Protein AF-A0A920VXC5-F1 (afdb_monomer)

Secondary structure (DSSP, 8-state):
-EEEEES-EEE-SS-EEE-EEEEETTEEEEEESS----TT-EEEE-TT-EE-PPEEEEEE-TT-EETTEE-S--HHHHHHHHHHHTEEEEEEPP-PPTT--HHHHHHHHHHHHTT-SSEEEE-

Mean predicted aligned error: 3.17 Å

Nearest PDB structures (foldseek):
  5x1d-assembly1_A  TM=9.737E-01  e=3.538E-13  Homo sapiens
  4bkn-assembly1_A  TM=9.618E-01  e=7.015E-13  Homo sapiens
  4bkn-assembly1_B  TM=9.618E-01  e=8.324E-13  Homo sapiens
  4cnu-assembly1_A  TM=9.692E-01  e=1.046E-12  Homo sapiens
  5mkv-assembly1_C  TM=9.659E-01  e=4.109E-12  Homo sapiens

Structure (mmCIF, N/CA/C/O backbone):
data_AF-A0A920VXC5-F1
#
_entry.id   AF-A0A920VXC5-F1
#
loop_
_atom_site.group_PDB
_atom_site.id
_atom_site.type_symbol
_atom_site.label_atom_id
_atom_site.label_alt_id
_atom_site.label_comp_id
_atom_site.label_asym_id
_atom_site.label_entity_id
_atom_site.label_seq_id
_atom_site.pdbx_PDB_ins_code
_atom_site.Cartn_x
_atom_site.Cartn_y
_atom_site.Cartn_z
_atom_site.occupancy
_atom_site.B_iso_or_equiv
_atom_site.auth_seq_id
_atom_site.auth_comp_id
_atom_site.auth_asym_id
_atom_site.auth_atom_id
_atom_site.pdbx_PDB_model_num
ATOM 1 N N . MET A 1 1 ? 1.976 -12.706 11.132 1.00 85.75 1 MET A N 1
ATOM 2 C CA . MET A 1 1 ? 2.054 -11.610 12.132 1.00 85.75 1 MET A CA 1
ATOM 3 C C . MET A 1 1 ? 0.649 -11.078 12.312 1.00 85.75 1 MET A C 1
ATOM 5 O O . MET A 1 1 ? -0.059 -10.995 11.313 1.00 85.75 1 MET A O 1
ATOM 9 N N . SER A 1 2 ? 0.249 -10.764 13.541 1.00 94.75 2 SER A N 1
ATOM 10 C CA . SER A 1 2 ? -1.130 -10.384 13.860 1.00 94.75 2 SER A CA 1
ATOM 11 C C . SER A 1 2 ? -1.144 -8.999 14.501 1.00 94.75 2 SER A C 1
ATOM 13 O O . SER A 1 2 ? -0.346 -8.728 15.400 1.00 94.75 2 SER A O 1
ATOM 15 N N . VAL A 1 3 ? -2.049 -8.132 14.054 1.00 97.31 3 VAL A N 1
ATOM 16 C CA . VAL A 1 3 ? -2.190 -6.754 14.540 1.00 97.31 3 VAL A CA 1
ATOM 17 C C . VAL A 1 3 ? -3.663 -6.411 14.720 1.00 97.31 3 VAL A C 1
ATOM 19 O O . VAL A 1 3 ? -4.509 -6.812 13.923 1.00 97.31 3 VAL A O 1
ATOM 22 N N . ILE A 1 4 ? -3.979 -5.651 15.763 1.00 97.88 4 ILE A N 1
ATOM 23 C CA . ILE A 1 4 ? -5.292 -5.047 15.960 1.00 97.88 4 ILE A CA 1
ATOM 24 C C . ILE A 1 4 ? -5.160 -3.526 16.024 1.00 97.88 4 ILE A C 1
ATOM 26 O O . ILE A 1 4 ? -4.417 -2.978 16.838 1.00 97.88 4 ILE A O 1
ATOM 30 N N . ILE A 1 5 ? -5.897 -2.839 15.158 1.00 98.19 5 ILE A N 1
ATOM 31 C CA . ILE A 1 5 ? -5.997 -1.380 15.114 1.00 98.19 5 ILE A CA 1
ATOM 32 C C . ILE A 1 5 ? -7.259 -0.994 15.882 1.00 98.19 5 ILE A C 1
ATOM 34 O O . ILE A 1 5 ? -8.350 -1.412 15.495 1.00 98.19 5 ILE A O 1
ATOM 38 N N . LYS A 1 6 ? -7.129 -0.235 16.974 1.00 97.81 6 LYS A N 1
ATOM 39 C CA . LYS A 1 6 ? -8.225 0.002 17.925 1.00 97.81 6 LYS A CA 1
ATOM 40 C C . LYS A 1 6 ? -8.667 1.454 18.010 1.00 97.81 6 LYS A C 1
ATOM 42 O O . LYS A 1 6 ? -7.854 2.369 17.949 1.00 97.81 6 LYS A O 1
ATOM 47 N N . GLY A 1 7 ? -9.964 1.659 18.222 1.00 96.81 7 GLY A N 1
ATOM 48 C CA . GLY A 1 7 ? -10.558 2.941 18.606 1.00 96.81 7 GLY A CA 1
ATOM 49 C C . GLY A 1 7 ? -10.705 3.972 17.485 1.00 96.81 7 GLY A C 1
ATOM 50 O O . GLY A 1 7 ? -11.214 5.069 17.756 1.00 96.81 7 GLY A O 1
ATOM 51 N N . GLY A 1 8 ? -10.300 3.625 16.261 1.00 98.19 8 GLY A N 1
ATOM 52 C CA . GLY A 1 8 ? -10.333 4.491 15.086 1.00 98.19 8 GLY A CA 1
ATOM 53 C C . GLY A 1 8 ? -11.698 4.585 14.409 1.00 98.19 8 GLY A C 1
ATOM 54 O O . GLY A 1 8 ? -12.662 3.897 14.758 1.00 98.19 8 GLY A O 1
ATOM 55 N N . THR A 1 9 ? -11.781 5.474 13.421 1.00 98.75 9 THR A N 1
ATOM 56 C CA . THR A 1 9 ? -12.926 5.539 12.504 1.00 98.75 9 THR A CA 1
ATOM 57 C C . THR A 1 9 ? -12.527 4.888 11.187 1.00 98.75 9 THR A C 1
ATOM 59 O O . THR A 1 9 ? -11.672 5.415 10.476 1.00 98.75 9 THR A O 1
ATOM 62 N N . VAL A 1 10 ? -13.128 3.743 10.872 1.00 98.75 10 VAL A N 1
ATOM 63 C CA . VAL A 1 10 ? -12.9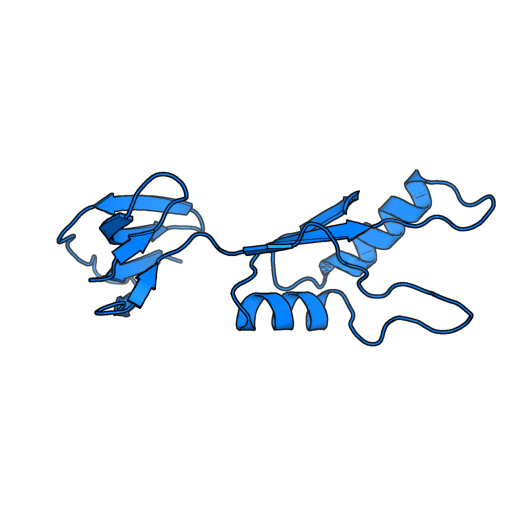40 3.055 9.594 1.00 98.75 10 VAL A CA 1
ATOM 64 C C . VAL A 1 10 ? -13.659 3.845 8.506 1.00 98.75 10 VAL A C 1
ATOM 66 O O . VAL A 1 10 ? -14.836 4.187 8.654 1.00 98.75 10 VAL A O 1
ATOM 69 N N . ILE A 1 11 ? -12.943 4.148 7.426 1.00 98.56 11 ILE A N 1
ATOM 70 C CA . ILE A 1 11 ? -13.448 4.893 6.274 1.00 98.56 11 ILE A CA 1
ATOM 71 C C . ILE A 1 11 ? -13.310 4.014 5.033 1.00 98.56 11 ILE A C 1
ATOM 73 O O . ILE A 1 11 ? -12.203 3.742 4.572 1.00 98.56 11 ILE A O 1
ATOM 77 N N . ASN A 1 12 ? -14.449 3.619 4.477 1.00 98.62 12 ASN A N 1
ATOM 78 C CA . ASN A 1 12 ? -14.546 3.019 3.153 1.00 98.62 12 ASN A CA 1
ATOM 79 C C . ASN A 1 12 ? -15.138 4.036 2.167 1.00 98.62 12 ASN A C 1
ATOM 81 O O . ASN A 1 12 ? -15.582 5.118 2.551 1.00 98.62 12 ASN A O 1
ATOM 85 N N . ALA A 1 13 ? -15.163 3.686 0.880 1.00 98.19 13 ALA A N 1
ATOM 86 C CA . ALA A 1 13 ? -15.723 4.550 -0.160 1.00 98.19 13 ALA A CA 1
ATOM 87 C C . ALA A 1 13 ? -17.241 4.789 -0.010 1.00 98.19 13 AL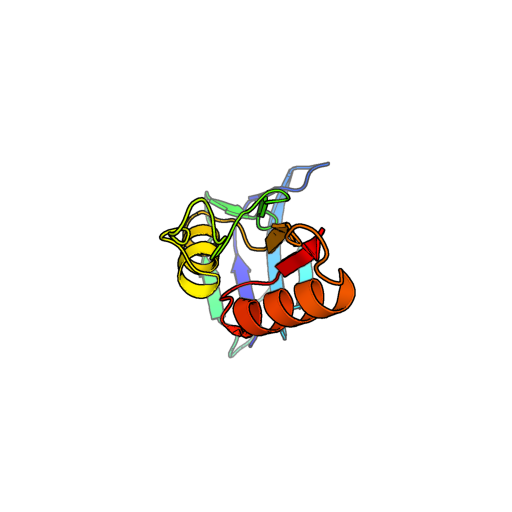A A C 1
ATOM 89 O O . ALA A 1 13 ? -17.763 5.779 -0.518 1.00 98.19 13 ALA A O 1
ATOM 90 N N . ASP A 1 14 ? -17.950 3.880 0.660 1.00 98.44 14 ASP A N 1
ATOM 91 C CA . ASP A 1 14 ? -19.400 3.897 0.849 1.00 98.44 14 ASP A CA 1
ATOM 92 C C . ASP A 1 14 ? -19.834 4.485 2.200 1.00 98.44 14 ASP A C 1
ATOM 94 O O . ASP A 1 14 ? -20.892 5.112 2.281 1.00 98.44 14 ASP A O 1
ATOM 98 N N . GLN A 1 15 ? -19.051 4.283 3.264 1.00 97.81 15 GLN A N 1
ATOM 99 C CA . GLN A 1 15 ? -19.443 4.668 4.620 1.00 97.81 15 GLN A CA 1
ATOM 100 C C . GLN A 1 15 ? -18.268 4.886 5.578 1.00 97.81 15 GLN A C 1
ATOM 102 O O . GLN A 1 15 ? -17.138 4.447 5.359 1.00 97.81 15 GLN A O 1
ATOM 107 N N . SER A 1 16 ? -18.587 5.530 6.701 1.00 98.62 16 SER A N 1
ATOM 108 C CA . SER A 1 16 ? -17.678 5.778 7.818 1.00 98.62 16 SER A CA 1
ATOM 109 C C . SER A 1 16 ? -18.307 5.327 9.129 1.00 98.62 16 SER A C 1
ATOM 111 O O . SER A 1 16 ? -19.447 5.690 9.424 1.00 98.62 16 SER A O 1
ATOM 113 N N . PHE A 1 17 ? -17.571 4.566 9.933 1.00 98.50 17 PHE A N 1
ATOM 114 C CA . PHE A 1 17 ? -18.054 4.093 11.229 1.00 98.50 17 PHE A CA 1
ATOM 115 C C . PHE A 1 17 ? -16.903 3.814 12.194 1.00 98.50 17 PHE A C 1
ATOM 117 O O . PHE A 1 17 ? -15.770 3.552 11.795 1.00 98.50 17 PHE A O 1
ATOM 124 N N . ARG A 1 18 ? -17.189 3.888 13.495 1.00 98.38 18 ARG A N 1
ATOM 125 C CA . ARG A 1 18 ? -16.202 3.583 14.531 1.00 98.38 18 ARG A CA 1
ATOM 126 C C . ARG A 1 18 ? -16.087 2.072 14.703 1.00 98.38 18 ARG A C 1
ATOM 128 O O . ARG A 1 18 ? -17.100 1.417 14.942 1.00 98.38 18 ARG A O 1
ATOM 135 N N . ALA A 1 19 ? -14.878 1.539 14.574 1.00 98.38 19 ALA A N 1
ATOM 136 C CA . ALA A 1 19 ? -14.604 0.114 14.703 1.00 98.38 19 ALA A CA 1
ATOM 137 C C . ALA A 1 19 ? -13.112 -0.143 14.934 1.00 98.38 19 ALA A C 1
ATOM 139 O O . ALA A 1 19 ? -12.262 0.678 14.584 1.00 98.38 19 ALA A O 1
ATOM 140 N N . ASP A 1 20 ? -12.825 -1.318 15.476 1.00 98.38 20 ASP A N 1
ATOM 141 C CA . ASP A 1 20 ? -11.505 -1.923 15.482 1.00 98.38 20 ASP A CA 1
ATOM 142 C C . ASP A 1 20 ? -11.334 -2.796 14.227 1.00 98.38 20 ASP A C 1
ATOM 144 O O . ASP A 1 20 ? -12.311 -3.312 13.668 1.00 98.38 20 ASP A O 1
ATOM 148 N N . VAL A 1 21 ? -10.087 -2.979 13.794 1.00 98.25 21 VAL A N 1
ATOM 149 C CA . VAL A 1 21 ? -9.716 -3.828 12.652 1.00 98.25 21 VAL A CA 1
ATOM 150 C C . VAL A 1 21 ? -8.674 -4.838 13.111 1.00 98.25 21 VAL A C 1
ATOM 152 O O . VAL A 1 21 ? -7.594 -4.449 13.554 1.00 98.25 21 VAL A O 1
ATOM 155 N N . TYR A 1 22 ? -8.992 -6.127 13.005 1.00 97.75 22 TYR A N 1
ATOM 156 C CA . TYR A 1 22 ? -8.061 -7.214 13.304 1.00 97.75 22 TYR A CA 1
ATOM 157 C C . TYR A 1 22 ? -7.523 -7.821 12.010 1.00 97.75 22 TYR A C 1
ATOM 159 O O . TYR A 1 22 ? -8.294 -8.280 11.160 1.00 97.75 22 TYR A O 1
ATOM 167 N N . CYS A 1 23 ? -6.200 -7.852 11.893 1.00 96.94 23 CYS A N 1
ATOM 168 C CA . CYS A 1 23 ? -5.484 -8.469 10.790 1.00 96.94 23 CYS A CA 1
ATOM 169 C C . CYS A 1 23 ? -4.628 -9.625 11.303 1.00 96.94 23 CYS A C 1
ATOM 171 O O . CYS A 1 23 ? -3.899 -9.484 12.287 1.00 96.94 23 CYS A O 1
ATOM 173 N N . ASP A 1 24 ? -4.668 -10.743 10.590 1.00 95.75 24 ASP A N 1
ATOM 174 C CA . ASP A 1 24 ? -3.796 -11.886 10.823 1.00 95.75 24 ASP A CA 1
ATOM 175 C C . ASP A 1 24 ? -3.275 -12.423 9.497 1.00 95.75 24 ASP A C 1
ATOM 177 O O . ASP A 1 24 ? -4.020 -12.522 8.521 1.00 95.75 24 ASP A O 1
ATOM 181 N N . ASP A 1 25 ? -1.983 -12.736 9.487 1.00 94.75 25 ASP A N 1
ATOM 182 C CA . ASP A 1 25 ? -1.254 -13.249 8.325 1.00 94.75 25 ASP A CA 1
ATOM 183 C C . ASP A 1 25 ? -1.470 -12.420 7.042 1.00 94.75 25 ASP A C 1
ATOM 185 O O . ASP A 1 25 ? -1.724 -12.940 5.961 1.00 94.75 25 ASP A O 1
ATOM 189 N N . GLY A 1 26 ? -1.419 -11.090 7.182 1.00 94.75 26 GLY A N 1
ATOM 190 C CA . GLY A 1 26 ? -1.595 -10.152 6.065 1.00 94.75 26 GLY A CA 1
ATOM 191 C C . GLY A 1 26 ? -3.044 -9.961 5.599 1.00 94.75 26 GLY A C 1
ATOM 192 O O . GLY A 1 26 ? -3.280 -9.203 4.663 1.00 94.75 26 GLY A O 1
ATOM 193 N N . ILE A 1 27 ? -4.022 -10.596 6.251 1.00 97.50 27 ILE A N 1
ATOM 194 C CA . ILE A 1 27 ? -5.437 -10.550 5.869 1.00 97.50 27 ILE A CA 1
ATOM 195 C C . ILE A 1 27 ? -6.272 -9.902 6.975 1.00 97.50 27 ILE A C 1
ATOM 197 O O . ILE A 1 27 ? -6.090 -10.191 8.156 1.00 97.50 27 ILE A O 1
ATOM 201 N N . ILE A 1 28 ? -7.236 -9.057 6.597 1.00 98.06 28 ILE A N 1
ATOM 202 C CA . ILE A 1 28 ? -8.249 -8.533 7.523 1.00 98.06 28 ILE A CA 1
ATOM 203 C C . ILE A 1 28 ? -9.208 -9.673 7.884 1.00 98.06 28 ILE A C 1
ATOM 205 O O . ILE A 1 28 ? -9.953 -10.155 7.034 1.00 98.06 28 ILE A O 1
ATOM 209 N N . GLN A 1 29 ? -9.203 -10.091 9.147 1.00 97.25 29 GLN A N 1
ATOM 210 C CA . GLN A 1 29 ? -10.027 -11.196 9.646 1.00 97.25 29 GLN A CA 1
ATOM 211 C C . GLN A 1 29 ? -11.358 -10.714 10.229 1.00 97.25 29 GLN A C 1
ATOM 213 O O . GLN A 1 29 ? -12.363 -11.420 10.159 1.00 97.25 29 GLN A O 1
ATOM 218 N N . ALA A 1 30 ? -11.379 -9.518 10.826 1.00 97.00 30 ALA A N 1
ATOM 219 C CA . ALA A 1 30 ? -12.582 -8.959 11.430 1.00 97.00 30 ALA A CA 1
ATOM 220 C C . ALA A 1 30 ? -12.562 -7.427 11.450 1.00 97.00 30 ALA A C 1
ATOM 222 O O . ALA A 1 30 ? -11.514 -6.802 11.620 1.00 97.00 30 ALA A O 1
ATOM 223 N N . VAL A 1 31 ?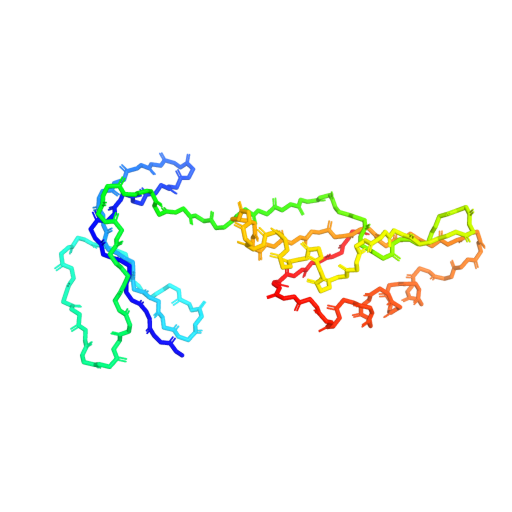 -13.756 -6.837 11.350 1.00 98.31 31 VAL A N 1
ATOM 224 C CA . VAL A 1 31 ? -14.011 -5.403 11.541 1.00 98.31 31 VAL A CA 1
ATOM 225 C C . VAL A 1 31 ? -15.257 -5.251 12.409 1.00 98.31 31 VAL A C 1
ATOM 227 O O . VAL A 1 31 ? -16.291 -5.851 12.116 1.00 98.31 31 VAL A O 1
ATOM 230 N N . GLY A 1 32 ? -15.174 -4.477 13.487 1.00 97.56 32 GLY A N 1
ATOM 231 C CA . GLY A 1 32 ? -16.264 -4.366 14.458 1.00 97.56 32 GLY A CA 1
ATOM 232 C C . GLY A 1 32 ? -15.885 -3.576 15.711 1.00 97.56 32 GLY A C 1
ATOM 233 O O . GLY A 1 32 ? -14.704 -3.333 15.945 1.00 97.56 32 GLY A O 1
ATOM 234 N N . PRO A 1 33 ? -16.868 -3.125 16.502 1.00 96.88 33 PRO A N 1
ATOM 235 C CA . PRO A 1 33 ? -16.611 -2.311 17.684 1.00 96.88 33 PRO A CA 1
ATOM 236 C C . PRO A 1 33 ? -16.065 -3.142 18.852 1.00 96.88 33 PRO A C 1
ATOM 238 O O . PRO A 1 33 ? -16.393 -4.321 18.978 1.00 96.88 33 PRO A O 1
ATOM 241 N N . ASP A 1 34 ? -15.293 -2.483 19.722 1.00 94.06 34 ASP A N 1
ATOM 242 C CA . ASP A 1 34 ? -14.934 -2.944 21.070 1.00 94.06 34 ASP A CA 1
ATOM 243 C C . ASP A 1 34 ? -14.415 -4.395 21.133 1.00 94.06 34 ASP A C 1
ATOM 245 O O . ASP A 1 34 ? -14.807 -5.171 22.005 1.00 94.06 34 ASP A O 1
ATOM 249 N N . MET A 1 35 ? -13.537 -4.785 20.200 1.00 95.50 35 MET A N 1
ATOM 250 C CA . MET A 1 35 ? -12.987 -6.144 20.184 1.00 95.50 35 MET A CA 1
ATOM 251 C C . MET A 1 35 ? -12.052 -6.376 21.372 1.00 95.50 35 MET A C 1
ATOM 253 O O . MET A 1 35 ? -11.319 -5.478 21.788 1.00 95.50 35 MET A O 1
ATOM 257 N N . ASP A 1 36 ? -11.984 -7.603 21.872 1.00 92.31 36 ASP A N 1
ATOM 258 C CA . ASP A 1 36 ? -10.912 -7.982 22.790 1.00 92.31 36 ASP A CA 1
ATOM 259 C C . ASP A 1 36 ? -9.575 -8.066 22.038 1.00 92.31 36 ASP A C 1
ATOM 261 O O . ASP A 1 36 ? -9.527 -8.467 20.875 1.00 92.31 36 ASP A O 1
ATOM 265 N N . SER A 1 37 ? -8.476 -7.696 22.698 1.00 86.31 37 SER A N 1
ATOM 266 C CA . SER A 1 37 ? -7.124 -7.875 22.153 1.00 86.31 37 SER A CA 1
ATOM 267 C C . SER A 1 37 ? -6.567 -9.235 22.589 1.00 86.31 37 SER A C 1
ATOM 269 O O . SER A 1 37 ? -6.317 -9.413 23.786 1.00 86.31 37 SER A O 1
ATOM 271 N N . PRO A 1 38 ? -6.344 -10.199 21.676 1.00 78.81 38 PRO A N 1
ATOM 272 C CA . PRO A 1 38 ? -5.756 -11.482 22.045 1.00 78.81 38 PRO A CA 1
ATOM 273 C C . PRO A 1 38 ? -4.310 -11.318 22.540 1.00 78.81 38 PRO A C 1
ATOM 275 O O . PRO A 1 38 ? -3.585 -10.412 22.127 1.00 78.81 38 PRO A O 1
ATOM 278 N N . LEU A 1 39 ? -3.866 -12.220 23.419 1.00 84.19 39 LEU A N 1
ATOM 279 C CA . LEU A 1 39 ? -2.469 -12.262 23.863 1.00 84.19 39 LEU A CA 1
ATOM 280 C C . LEU A 1 39 ? -1.536 -12.514 22.670 1.00 84.19 39 LEU A C 1
ATOM 282 O O . LEU A 1 39 ? -1.753 -13.447 21.902 1.00 84.19 39 LEU A O 1
ATOM 286 N N . GLY A 1 40 ? -0.472 -11.716 22.560 1.00 87.94 40 GLY A N 1
ATOM 287 C CA . GLY A 1 40 ? 0.524 -11.848 21.490 1.00 87.94 40 GLY A CA 1
ATOM 288 C C . GLY A 1 40 ? 0.159 -11.151 20.176 1.00 87.94 40 GLY A C 1
ATOM 289 O O . GLY A 1 40 ? 0.869 -11.344 19.195 1.00 87.94 40 GLY A O 1
ATOM 290 N N . VAL A 1 41 ? -0.912 -10.351 20.155 1.00 94.25 41 VAL A N 1
ATOM 291 C CA . VAL A 1 41 ? -1.282 -9.488 19.023 1.00 94.25 41 VAL A CA 1
ATOM 292 C C . VAL A 1 41 ? -0.755 -8.076 19.265 1.00 94.25 41 VAL A C 1
ATOM 294 O O . VAL A 1 41 ? -0.943 -7.522 20.351 1.00 94.25 41 VAL A O 1
ATOM 297 N N . ASP A 1 42 ? -0.129 -7.481 18.250 1.00 96.19 42 ASP A N 1
ATOM 298 C CA . ASP A 1 42 ? 0.316 -6.090 18.322 1.00 96.19 42 ASP A CA 1
ATOM 299 C C . ASP A 1 42 ? -0.889 -5.148 18.309 1.00 96.19 42 ASP A C 1
ATOM 301 O O . ASP A 1 42 ? -1.792 -5.283 17.485 1.00 96.19 42 ASP A O 1
ATOM 305 N N . VAL A 1 43 ? -0.917 -4.181 19.225 1.00 96.75 43 VAL A N 1
ATOM 306 C CA . VAL A 1 43 ? -2.021 -3.221 19.336 1.00 96.75 43 VAL A CA 1
ATOM 307 C C . VAL A 1 43 ? -1.571 -1.862 18.818 1.00 96.75 43 VAL A C 1
ATOM 309 O O . VAL A 1 43 ? -0.631 -1.270 19.347 1.00 96.75 43 VAL A O 1
ATOM 312 N N . VAL A 1 44 ? -2.288 -1.345 17.824 1.00 97.44 44 VAL A N 1
ATOM 313 C CA . VAL A 1 44 ? -2.131 0.018 17.308 1.00 97.44 44 VAL A CA 1
ATOM 314 C C . VAL A 1 44 ? -3.313 0.857 17.789 1.00 97.44 44 VAL A C 1
ATOM 316 O O . VAL A 1 44 ? -4.456 0.585 17.429 1.00 97.44 44 VAL A O 1
ATOM 319 N N . ASP A 1 45 ? -3.050 1.880 18.602 1.00 97.44 45 ASP A N 1
ATOM 320 C CA . ASP A 1 45 ? -4.073 2.847 19.014 1.00 97.44 45 ASP A CA 1
ATOM 321 C C . ASP A 1 45 ? -4.317 3.862 17.888 1.00 97.44 45 ASP A C 1
ATOM 323 O O . ASP A 1 45 ? -3.441 4.656 17.542 1.00 97.44 45 ASP A O 1
ATOM 327 N N . ALA A 1 46 ? -5.512 3.815 17.306 1.00 98.25 46 ALA A N 1
ATOM 328 C CA . ALA A 1 46 ? -5.982 4.723 16.268 1.00 98.25 46 ALA A CA 1
ATOM 329 C C . ALA A 1 46 ? -7.046 5.698 16.801 1.00 98.25 46 ALA A C 1
ATOM 331 O O . ALA A 1 46 ? -7.827 6.250 16.022 1.00 98.25 46 ALA A O 1
ATOM 332 N N . GLY A 1 47 ? -7.111 5.922 18.117 1.00 97.56 47 GLY A N 1
ATOM 333 C CA . GLY A 1 47 ? -8.009 6.891 18.735 1.00 97.56 47 GLY A CA 1
ATOM 334 C C . GLY A 1 47 ? -7.882 8.283 18.108 1.00 97.56 47 GLY A C 1
ATOM 335 O O . GLY A 1 47 ? -6.838 8.922 18.169 1.00 97.56 47 GLY A O 1
ATOM 336 N N . GLY A 1 48 ? -8.970 8.764 17.501 1.00 97.69 48 GLY A N 1
ATOM 337 C CA . GLY A 1 48 ? -8.999 10.056 16.801 1.00 97.69 48 GLY A CA 1
ATOM 338 C C . GLY A 1 48 ? -8.418 10.038 15.380 1.00 97.69 48 GLY A C 1
ATOM 339 O O . GLY A 1 48 ? -8.454 11.069 14.711 1.00 97.69 48 GLY A O 1
ATOM 340 N N . CYS A 1 49 ? -7.939 8.890 14.900 1.00 98.56 49 CYS A N 1
ATOM 341 C CA . CYS A 1 49 ? -7.436 8.692 13.543 1.00 98.56 49 CYS A CA 1
ATOM 342 C C . CYS A 1 49 ? -8.497 8.067 12.622 1.00 98.56 49 CYS A C 1
ATOM 344 O O . CYS A 1 49 ? -9.472 7.443 13.065 1.00 98.56 49 CYS A O 1
ATOM 346 N N . TYR A 1 50 ? -8.261 8.197 11.316 1.00 98.62 50 TYR A N 1
ATOM 347 C CA . TYR A 1 50 ? -8.970 7.443 10.286 1.00 98.62 50 TYR A CA 1
ATOM 348 C C . TYR A 1 50 ? -8.193 6.180 9.923 1.00 98.62 50 TYR A C 1
ATOM 350 O O . TYR A 1 50 ? -6.976 6.228 9.751 1.00 98.62 50 TYR A O 1
ATOM 358 N N . VAL A 1 51 ? -8.908 5.066 9.787 1.00 98.69 51 VAL A N 1
ATOM 359 C CA . VAL A 1 51 ? -8.377 3.787 9.305 1.00 98.69 51 VAL A CA 1
ATOM 360 C C . VAL A 1 51 ? -8.943 3.569 7.906 1.00 98.69 51 VAL A C 1
ATOM 362 O O . VAL A 1 51 ? -10.153 3.420 7.743 1.00 98.69 51 VAL A O 1
ATOM 365 N N . MET A 1 52 ? -8.080 3.618 6.897 1.00 98.50 52 MET A N 1
ATOM 366 C CA . MET A 1 52 ? -8.452 3.620 5.479 1.00 98.50 52 MET A CA 1
ATOM 367 C C . MET A 1 52 ? -7.758 2.472 4.743 1.00 98.50 52 MET A C 1
ATOM 369 O O . MET A 1 52 ? -6.681 2.051 5.175 1.00 98.50 52 MET A O 1
ATOM 373 N N . PRO A 1 53 ? -8.316 1.996 3.614 1.00 98.69 53 PRO A N 1
ATOM 374 C CA . PRO A 1 53 ? -7.537 1.247 2.639 1.00 98.69 53 PRO A CA 1
ATOM 375 C C . PRO A 1 53 ? -6.280 2.033 2.254 1.00 98.69 53 PRO A C 1
ATOM 377 O O . PRO A 1 53 ? -6.338 3.256 2.099 1.00 98.69 53 PRO A O 1
ATOM 380 N N . GLY A 1 54 ? -5.156 1.337 2.093 1.00 98.62 54 GLY A N 1
ATOM 381 C CA . GLY A 1 54 ? -3.956 1.963 1.554 1.00 98.62 54 GLY A CA 1
ATOM 382 C C . GLY A 1 54 ? -4.196 2.458 0.127 1.00 98.62 54 GLY A C 1
ATOM 383 O O . GLY A 1 54 ? -4.983 1.877 -0.626 1.00 98.62 54 GLY A O 1
ATOM 384 N N . GLY A 1 55 ? -3.551 3.565 -0.235 1.00 98.75 55 GLY A N 1
ATOM 385 C CA . GLY A 1 55 ? -3.666 4.134 -1.573 1.00 98.75 55 GLY A CA 1
ATOM 386 C C . GLY A 1 55 ? -3.195 3.152 -2.648 1.00 98.75 55 GLY A C 1
ATOM 387 O O . GLY A 1 55 ? -2.251 2.391 -2.432 1.00 98.75 55 GLY A O 1
ATOM 388 N N . ILE A 1 56 ? -3.841 3.201 -3.812 1.00 98.81 56 ILE A N 1
ATOM 389 C CA . ILE A 1 56 ? -3.391 2.520 -5.028 1.00 98.81 56 ILE A CA 1
ATOM 390 C C . ILE A 1 56 ? -3.023 3.615 -6.022 1.00 98.81 56 ILE A C 1
ATOM 392 O O . ILE A 1 56 ? -3.900 4.380 -6.426 1.00 98.81 56 ILE A O 1
ATOM 396 N N . ASP A 1 57 ? -1.748 3.700 -6.391 1.00 98.69 57 ASP A N 1
ATOM 397 C CA . ASP A 1 57 ? -1.275 4.624 -7.420 1.00 98.69 57 ASP A CA 1
ATOM 398 C C . ASP A 1 57 ? -1.245 3.904 -8.775 1.00 98.69 57 ASP A C 1
ATOM 400 O O . ASP A 1 57 ? -0.397 3.036 -8.992 1.00 98.69 57 ASP A O 1
ATOM 404 N N . PRO A 1 58 ? -2.181 4.204 -9.690 1.00 98.56 58 PRO A N 1
ATOM 405 C CA . PRO A 1 58 ? -2.278 3.491 -10.951 1.00 98.56 58 PRO A CA 1
ATOM 406 C C . PRO A 1 58 ? -1.289 4.000 -12.01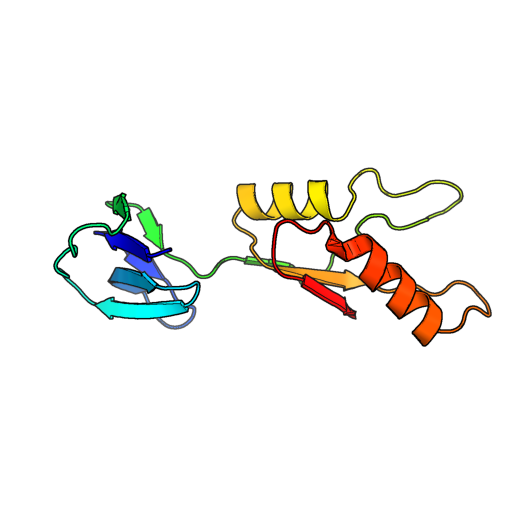1 1.00 98.56 58 PRO A C 1
ATOM 408 O O . PRO A 1 58 ? -1.388 3.563 -13.159 1.00 98.56 58 PRO A O 1
ATOM 411 N N . HIS A 1 59 ? -0.420 4.970 -11.694 1.00 98.62 59 HIS A N 1
ATOM 412 C CA . HIS A 1 59 ? 0.451 5.593 -12.688 1.00 98.62 59 HIS A CA 1
ATOM 413 C C . HIS A 1 59 ? 1.827 5.945 -12.129 1.00 98.62 59 HIS A C 1
ATOM 415 O O . HIS A 1 59 ? 2.111 7.100 -11.807 1.00 98.62 59 HIS A O 1
ATOM 421 N N . THR A 1 60 ? 2.732 4.969 -12.150 1.00 98.56 60 THR A N 1
ATOM 422 C CA . THR A 1 60 ? 4.137 5.165 -11.768 1.00 98.56 60 THR A CA 1
ATOM 423 C C . THR A 1 60 ? 5.113 4.883 -12.912 1.00 98.56 60 THR A C 1
ATOM 425 O O . THR A 1 60 ? 4.747 4.299 -13.932 1.00 98.56 60 THR A O 1
ATOM 428 N N . HIS A 1 61 ? 6.348 5.375 -12.754 1.00 98.06 61 HIS A N 1
ATOM 429 C CA . HIS A 1 61 ? 7.468 5.177 -13.687 1.00 98.06 61 HIS A CA 1
ATOM 430 C C . HIS A 1 61 ? 8.764 4.932 -12.903 1.00 98.06 61 HIS A C 1
ATOM 432 O O . HIS A 1 61 ? 9.656 5.785 -12.868 1.00 98.06 61 HIS A O 1
ATOM 438 N N . MET A 1 62 ? 8.84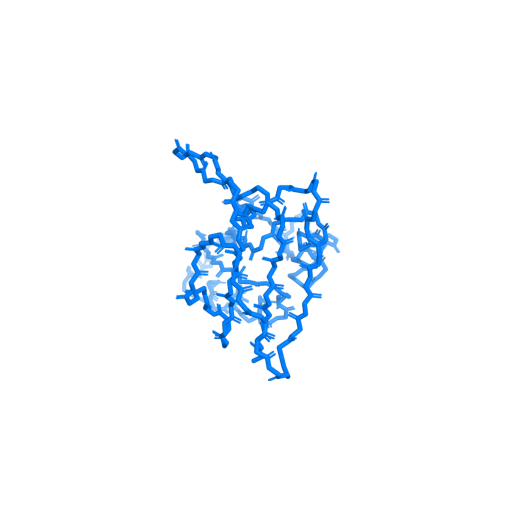2 3.793 -12.223 1.00 98.06 62 MET A N 1
ATOM 439 C CA . MET A 1 62 ? 9.985 3.409 -11.392 1.00 98.06 62 MET A CA 1
ATOM 440 C C . MET A 1 62 ? 11.142 2.915 -12.256 1.00 98.06 62 MET A C 1
ATOM 442 O O . MET A 1 62 ? 10.947 2.127 -13.177 1.00 98.06 62 MET A O 1
ATOM 446 N N . GLU A 1 63 ? 12.364 3.368 -11.959 1.00 96.88 63 GLU A N 1
ATOM 447 C CA . GLU A 1 63 ? 13.581 2.937 -12.668 1.00 96.88 63 GLU A CA 1
ATOM 448 C C . GLU A 1 63 ? 13.500 3.101 -14.202 1.00 96.88 63 GLU A C 1
ATOM 450 O O . GLU A 1 63 ? 14.200 2.428 -14.957 1.00 96.88 63 GLU A O 1
ATOM 455 N N . LEU A 1 64 ? 12.653 4.019 -14.687 1.00 97.06 64 LEU A N 1
ATOM 456 C CA . LEU A 1 64 ? 12.397 4.196 -16.114 1.00 97.06 64 LEU A CA 1
ATOM 457 C C . LEU A 1 64 ? 13.647 4.729 -16.838 1.00 97.06 64 LEU A C 1
ATOM 459 O O . LEU A 1 64 ? 14.088 5.848 -16.544 1.00 97.06 64 LEU A O 1
ATOM 463 N N . PRO A 1 65 ? 14.184 4.016 -17.847 1.00 95.12 65 PRO A N 1
ATOM 464 C CA . PRO A 1 65 ? 15.210 4.562 -18.724 1.00 95.12 65 PRO A CA 1
ATOM 465 C C . PRO A 1 65 ? 14.603 5.599 -19.676 1.00 95.12 65 PRO A C 1
ATOM 467 O O 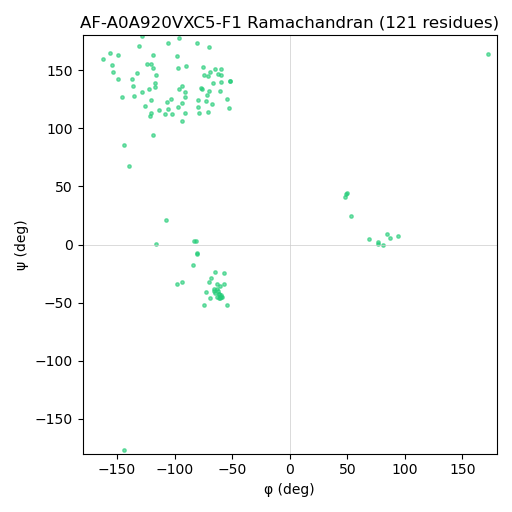. PRO A 1 65 ? 13.695 5.299 -20.451 1.00 95.12 65 PRO A O 1
ATOM 470 N N . PHE A 1 66 ? 15.130 6.822 -19.670 1.00 93.62 66 PHE A N 1
ATOM 471 C CA . PHE A 1 66 ? 14.657 7.897 -20.539 1.00 93.62 66 PHE A CA 1
ATOM 472 C C . PHE A 1 66 ? 15.803 8.821 -20.970 1.00 93.62 66 PHE A C 1
ATOM 474 O O . PHE A 1 66 ? 16.553 9.340 -20.149 1.00 93.62 66 PHE A O 1
ATOM 481 N N . MET A 1 67 ? 15.948 9.024 -22.286 1.00 92.12 67 MET A N 1
ATOM 482 C CA . MET A 1 67 ? 16.932 9.931 -22.911 1.00 92.12 67 MET A CA 1
ATOM 483 C C . MET A 1 67 ? 18.382 9.799 -22.392 1.00 92.12 67 MET A C 1
ATOM 485 O O . MET A 1 67 ? 19.092 10.791 -22.244 1.00 92.12 67 MET A O 1
ATOM 489 N N . GLY A 1 68 ? 18.848 8.567 -22.158 1.00 92.56 68 GLY A N 1
ATOM 490 C CA . GLY A 1 68 ? 20.236 8.287 -21.759 1.00 92.56 68 GLY A CA 1
ATOM 491 C C . GLY A 1 68 ? 20.507 8.359 -20.253 1.00 92.56 68 GLY A C 1
ATOM 492 O O . GLY A 1 68 ? 21.657 8.219 -19.845 1.00 92.56 68 GLY A O 1
ATOM 493 N N . THR A 1 69 ? 19.470 8.540 -19.435 1.00 96.38 69 THR A N 1
ATOM 494 C CA . THR A 1 69 ? 19.517 8.392 -17.974 1.00 96.38 69 THR A CA 1
ATOM 495 C C . THR A 1 69 ? 18.398 7.463 -17.500 1.00 96.38 69 THR A C 1
ATOM 497 O O . THR A 1 69 ? 17.616 6.959 -18.307 1.00 96.38 69 THR A O 1
ATOM 500 N N . VAL A 1 70 ? 18.328 7.234 -16.193 1.00 96.44 70 VAL A N 1
ATOM 501 C CA . VAL A 1 70 ? 17.256 6.513 -15.504 1.00 96.44 70 VAL A CA 1
ATOM 502 C C . VAL A 1 70 ? 16.564 7.438 -14.499 1.00 96.44 70 VAL A C 1
ATOM 504 O O . VAL A 1 70 ? 17.188 8.392 -14.020 1.00 96.44 70 VAL A O 1
ATOM 507 N N . ALA A 1 71 ? 15.283 7.191 -14.213 1.00 96.38 71 ALA A N 1
ATOM 508 C CA . ALA A 1 71 ? 14.580 7.824 -13.100 1.00 96.38 71 ALA A CA 1
ATOM 509 C C . ALA A 1 71 ? 15.373 7.654 -11.791 1.00 96.38 71 ALA A C 1
ATOM 511 O O . ALA A 1 71 ? 15.972 6.608 -11.550 1.00 96.38 71 ALA A O 1
ATOM 512 N N . SER A 1 72 ? 15.397 8.697 -10.956 1.00 96.06 72 SER A N 1
ATOM 513 C CA . SER A 1 72 ? 16.183 8.690 -9.713 1.00 96.06 72 SER A CA 1
ATOM 514 C C . SER A 1 72 ? 15.649 7.712 -8.668 1.00 96.06 72 SER A C 1
ATOM 516 O O . SER A 1 72 ? 16.420 7.241 -7.836 1.00 96.06 72 SER A O 1
ATOM 518 N N . GLU A 1 73 ? 14.341 7.454 -8.681 1.00 96.25 73 GLU A N 1
ATOM 519 C CA . GLU A 1 73 ? 13.709 6.465 -7.816 1.00 96.25 73 GLU A CA 1
ATOM 520 C C . GLU A 1 73 ? 13.670 5.118 -8.526 1.00 96.25 73 GLU A C 1
ATOM 522 O O . GLU A 1 73 ? 13.234 5.008 -9.676 1.00 96.25 73 GLU A O 1
ATOM 527 N N . ASP A 1 74 ? 14.110 4.091 -7.812 1.00 98.19 74 ASP A N 1
ATOM 528 C CA . ASP A 1 74 ? 13.907 2.712 -8.210 1.00 98.19 74 ASP A CA 1
ATOM 529 C C . ASP A 1 74 ? 12.679 2.110 -7.515 1.00 98.19 74 ASP A C 1
ATOM 531 O O . ASP A 1 74 ? 12.030 2.755 -6.683 1.00 98.19 74 ASP A O 1
ATOM 535 N N . PHE A 1 75 ? 12.360 0.854 -7.836 1.00 98.69 75 PHE A N 1
ATOM 536 C CA . PHE A 1 75 ? 11.216 0.166 -7.239 1.00 98.69 75 PHE A CA 1
ATOM 537 C C . PHE A 1 75 ? 11.266 0.097 -5.705 1.00 98.69 75 PHE A C 1
ATOM 539 O O . PHE A 1 75 ? 10.214 0.202 -5.080 1.00 98.69 75 PHE A O 1
ATOM 546 N N . PHE A 1 76 ? 12.439 -0.019 -5.070 1.00 98.75 76 PHE A N 1
ATOM 547 C CA . PHE A 1 76 ? 12.534 -0.066 -3.607 1.00 98.75 76 PHE A CA 1
ATOM 548 C C . PHE A 1 76 ? 12.310 1.318 -2.999 1.00 98.75 76 PHE A C 1
ATOM 550 O O . PHE A 1 76 ? 11.465 1.479 -2.114 1.00 98.75 76 PHE A O 1
ATOM 557 N N . SER A 1 77 ? 13.036 2.334 -3.475 1.00 98.62 77 SER A N 1
ATOM 558 C CA . SER A 1 77 ? 12.925 3.690 -2.936 1.00 98.62 77 SER A CA 1
ATOM 559 C C . SER A 1 77 ? 11.541 4.287 -3.182 1.00 98.62 77 SER A C 1
ATOM 561 O O . SER A 1 77 ? 10.973 4.885 -2.270 1.00 98.62 77 SER A O 1
ATOM 563 N N . GLY A 1 78 ? 10.977 4.075 -4.375 1.00 98.56 78 GLY A N 1
ATOM 564 C CA . GLY A 1 78 ? 9.679 4.623 -4.763 1.00 98.56 78 GLY A CA 1
ATOM 565 C C . GLY A 1 78 ? 8.518 3.990 -3.996 1.00 98.56 78 GLY A C 1
ATOM 566 O O . GLY A 1 78 ? 7.678 4.700 -3.447 1.00 98.56 78 GLY A O 1
ATOM 567 N N . THR A 1 79 ? 8.489 2.659 -3.862 1.00 98.75 79 THR A N 1
ATOM 568 C CA . THR A 1 79 ? 7.443 1.989 -3.060 1.00 98.75 79 THR A CA 1
ATOM 569 C C . THR A 1 79 ? 7.596 2.248 -1.562 1.00 98.75 79 THR A C 1
ATOM 571 O O . THR A 1 79 ? 6.595 2.389 -0.864 1.00 98.75 79 THR A O 1
ATOM 574 N N . THR A 1 80 ? 8.825 2.415 -1.058 1.00 98.69 80 THR A N 1
ATOM 575 C CA . THR A 1 80 ? 9.058 2.865 0.326 1.00 98.69 80 THR A CA 1
ATOM 576 C C . THR A 1 80 ? 8.497 4.271 0.548 1.00 98.69 80 THR A C 1
ATOM 578 O O . THR A 1 80 ? 7.815 4.510 1.546 1.00 98.69 80 THR A O 1
ATOM 581 N N . ALA A 1 81 ? 8.742 5.200 -0.382 1.00 98.62 81 ALA A N 1
ATOM 582 C CA . ALA A 1 81 ? 8.173 6.544 -0.324 1.00 98.62 81 ALA A CA 1
ATOM 583 C C . ALA A 1 81 ? 6.636 6.506 -0.371 1.00 98.62 81 ALA A C 1
ATOM 585 O O . ALA A 1 81 ? 5.985 7.177 0.433 1.00 98.62 81 ALA A O 1
ATOM 586 N N . GLY A 1 82 ? 6.066 5.660 -1.237 1.00 98.50 82 GLY A N 1
ATOM 587 C CA . GLY A 1 82 ? 4.631 5.381 -1.292 1.00 98.50 82 GLY A CA 1
ATOM 588 C C . GLY A 1 82 ? 4.078 4.922 0.057 1.00 98.50 82 GLY A C 1
ATOM 589 O O . GLY A 1 82 ? 3.152 5.547 0.574 1.00 98.50 82 GLY A O 1
ATOM 590 N N . ALA A 1 83 ? 4.694 3.912 0.676 1.00 98.44 83 ALA A N 1
ATOM 591 C CA . ALA A 1 83 ? 4.266 3.370 1.966 1.00 98.44 83 ALA A CA 1
ATOM 592 C C . ALA A 1 83 ? 4.295 4.423 3.083 1.00 98.44 83 ALA A C 1
ATOM 594 O O . ALA A 1 83 ? 3.339 4.540 3.850 1.00 98.44 83 ALA A O 1
ATOM 595 N N . VAL A 1 84 ? 5.356 5.236 3.147 1.00 98.44 84 VAL A N 1
ATOM 596 C CA . VAL A 1 84 ? 5.463 6.356 4.102 1.00 98.44 84 VAL A CA 1
ATOM 597 C C . VAL A 1 84 ? 4.377 7.411 3.853 1.00 98.44 84 VAL A C 1
ATOM 599 O O . VAL A 1 84 ? 3.882 8.018 4.801 1.00 98.44 84 VAL A O 1
ATOM 602 N N . GLY A 1 85 ? 3.986 7.615 2.594 1.00 98.38 85 GLY A N 1
ATOM 603 C CA . GLY A 1 85 ? 2.901 8.511 2.191 1.00 98.38 85 GLY A CA 1
ATOM 604 C C . GLY A 1 85 ? 1.486 7.937 2.341 1.00 98.38 85 GLY A C 1
ATOM 605 O O . GLY A 1 85 ? 0.524 8.685 2.182 1.00 98.38 85 GLY A O 1
ATOM 606 N N . GLY A 1 86 ? 1.338 6.646 2.658 1.00 98.50 86 GLY A N 1
ATOM 607 C CA . GLY A 1 86 ? 0.044 5.962 2.792 1.00 98.50 86 GLY A CA 1
ATOM 608 C C . GLY A 1 86 ? -0.458 5.236 1.533 1.00 98.50 86 GLY A C 1
ATOM 609 O O . GLY A 1 86 ? -1.582 4.734 1.536 1.00 98.50 86 GLY A O 1
ATOM 610 N N . THR A 1 87 ? 0.351 5.143 0.475 1.00 98.81 87 THR A N 1
ATOM 611 C CA . THR A 1 87 ? 0.098 4.315 -0.718 1.00 98.81 87 THR A CA 1
ATOM 612 C C . THR A 1 87 ? 0.722 2.936 -0.527 1.00 98.81 87 THR A C 1
ATOM 614 O O . THR A 1 87 ? 1.907 2.825 -0.233 1.00 98.81 87 THR A O 1
ATOM 617 N N . THR A 1 88 ? -0.058 1.873 -0.706 1.00 98.81 88 THR A N 1
ATOM 618 C CA . THR A 1 88 ? 0.379 0.488 -0.453 1.00 98.81 88 THR A CA 1
ATOM 619 C C 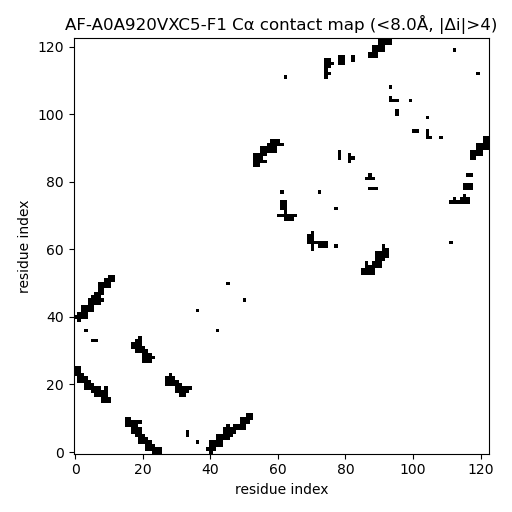. THR A 1 88 ? 0.410 -0.382 -1.704 1.00 98.81 88 THR A C 1
ATOM 621 O O . THR A 1 88 ? 0.729 -1.562 -1.604 1.00 98.81 88 THR A O 1
ATOM 624 N N . MET A 1 89 ? 0.058 0.164 -2.869 1.00 98.88 89 MET A N 1
ATOM 625 C CA . MET A 1 89 ? 0.177 -0.530 -4.147 1.00 98.88 89 MET A CA 1
ATOM 626 C C . MET A 1 89 ? 0.455 0.457 -5.278 1.00 98.88 89 MET A C 1
ATOM 628 O O . MET A 1 89 ? -0.127 1.543 -5.307 1.00 98.88 89 MET A O 1
ATOM 632 N N . ILE A 1 90 ? 1.296 0.053 -6.229 1.00 98.81 90 ILE A N 1
ATOM 633 C CA . ILE A 1 90 ? 1.540 0.800 -7.470 1.00 98.81 90 ILE A CA 1
ATOM 634 C C . ILE A 1 90 ? 1.182 -0.025 -8.714 1.00 98.81 90 ILE A C 1
ATOM 636 O O . ILE A 1 90 ? 1.210 -1.259 -8.684 1.00 98.81 90 ILE A O 1
ATOM 640 N N . ILE A 1 91 ? 0.877 0.653 -9.819 1.00 98.81 91 ILE A N 1
ATOM 641 C CA . ILE A 1 91 ? 0.823 0.075 -11.165 1.00 98.81 91 ILE A CA 1
ATOM 642 C C . ILE A 1 91 ? 1.822 0.839 -12.032 1.00 98.81 91 ILE A C 1
ATOM 644 O O . ILE A 1 91 ? 1.629 2.020 -12.332 1.00 98.81 91 ILE A O 1
ATOM 648 N N . ASP A 1 92 ? 2.894 0.148 -12.412 1.00 98.75 92 ASP A N 1
ATOM 649 C CA . ASP A 1 92 ? 3.982 0.721 -13.199 1.00 98.75 92 ASP A CA 1
ATOM 650 C C . ASP A 1 92 ? 3.814 0.418 -14.692 1.00 98.75 92 ASP A C 1
ATOM 652 O O . ASP A 1 92 ? 3.212 -0.590 -15.072 1.00 98.75 92 ASP A O 1
ATOM 656 N N . PHE A 1 93 ? 4.339 1.284 -15.554 1.00 98.31 93 PHE A N 1
ATOM 657 C CA . PHE A 1 93 ? 4.222 1.117 -17.001 1.00 98.31 93 PHE A CA 1
ATOM 658 C C . PHE A 1 93 ? 5.425 0.377 -17.578 1.00 98.31 93 PHE A C 1
ATOM 660 O O . PHE A 1 93 ? 6.557 0.860 -17.517 1.00 98.31 93 PHE A O 1
ATOM 667 N N . VAL A 1 94 ? 5.168 -0.751 -18.241 1.00 98.12 94 VAL A N 1
ATOM 668 C CA . VAL A 1 94 ? 6.190 -1.435 -19.040 1.00 98.12 94 VAL A CA 1
ATOM 669 C C . VAL A 1 94 ? 6.309 -0.710 -20.376 1.00 98.12 94 VAL A C 1
ATOM 671 O O . VAL A 1 94 ? 5.356 -0.656 -21.151 1.00 98.12 94 VAL A O 1
ATOM 674 N N . ILE A 1 95 ? 7.488 -0.156 -20.676 1.00 96.81 95 ILE A N 1
ATOM 675 C CA . ILE A 1 95 ? 7.699 0.655 -21.887 1.00 96.81 95 ILE A CA 1
ATOM 676 C C . ILE A 1 95 ? 8.771 0.012 -22.780 1.00 96.81 95 ILE A C 1
ATOM 678 O O . ILE A 1 95 ? 9.963 0.262 -22.586 1.00 96.81 95 ILE A O 1
ATOM 682 N N . PRO A 1 96 ? 8.377 -0.807 -23.777 1.00 96.25 96 PRO A N 1
ATOM 683 C CA . PRO A 1 96 ? 9.303 -1.350 -24.766 1.00 96.25 96 PRO A CA 1
ATOM 684 C C . PRO A 1 96 ? 9.877 -0.254 -25.668 1.00 96.25 96 PRO A C 1
ATOM 686 O O . PRO A 1 96 ? 9.160 0.637 -26.136 1.00 96.25 96 PRO A O 1
ATOM 689 N N . GLY A 1 97 ? 11.171 -0.344 -25.961 1.00 93.12 97 GLY A N 1
ATOM 690 C CA . GLY A 1 97 ? 11.813 0.466 -26.988 1.00 93.12 97 GLY A CA 1
ATOM 691 C C . GLY A 1 97 ? 11.381 0.074 -28.409 1.00 93.12 97 GLY A C 1
ATOM 692 O O . GLY A 1 97 ? 10.741 -0.960 -28.626 1.00 93.12 97 GLY A O 1
ATOM 693 N N . PRO A 1 98 ? 11.746 0.874 -29.429 1.00 93.75 98 PRO A N 1
ATOM 694 C CA . PRO A 1 98 ? 11.494 0.510 -30.817 1.00 93.75 98 PRO A CA 1
ATOM 695 C C . PRO A 1 98 ? 12.083 -0.868 -31.144 1.00 93.75 98 PRO A C 1
ATOM 697 O O . PRO A 1 98 ? 13.282 -1.072 -30.984 1.00 93.75 98 PRO A O 1
ATOM 700 N N . GLN A 1 99 ? 11.245 -1.773 -31.661 1.00 95.06 99 GLN A N 1
ATOM 701 C CA . GLN A 1 99 ? 11.606 -3.151 -32.041 1.00 95.06 99 GLN A CA 1
ATOM 702 C C . GLN A 1 99 ? 11.939 -4.096 -30.869 1.00 95.06 99 GLN A C 1
ATOM 704 O O . GLN A 1 99 ? 12.309 -5.240 -31.128 1.00 95.06 99 GLN A O 1
ATOM 709 N N . GLU A 1 100 ? 11.787 -3.671 -29.612 1.00 95.69 100 GLU A N 1
ATOM 710 C CA . GLU A 1 100 ? 11.887 -4.581 -28.465 1.00 95.69 100 GLU A CA 1
ATOM 711 C C . GLU A 1 100 ? 10.638 -5.465 -28.352 1.00 95.69 100 GLU A C 1
ATOM 713 O O . GLU A 1 100 ? 9.522 -5.044 -28.670 1.00 95.69 100 GLU A O 1
ATOM 718 N N . ASP A 1 101 ? 10.830 -6.702 -27.892 1.00 97.69 101 ASP A N 1
ATOM 719 C CA . ASP A 1 101 ? 9.731 -7.623 -27.624 1.00 97.69 101 ASP A CA 1
ATOM 720 C C . ASP A 1 101 ? 9.020 -7.256 -26.313 1.00 97.69 101 ASP A C 1
ATOM 722 O O . ASP A 1 101 ? 9.653 -6.994 -25.290 1.00 97.69 101 ASP A O 1
ATOM 726 N N . VAL A 1 102 ? 7.687 -7.238 -26.341 1.00 97.00 102 VAL A N 1
ATOM 727 C CA . VAL A 1 102 ? 6.868 -6.812 -25.198 1.00 97.00 102 VAL A CA 1
ATOM 728 C C . VAL A 1 102 ? 7.009 -7.766 -24.008 1.00 97.00 102 VAL A C 1
ATOM 730 O O . VAL A 1 102 ? 7.036 -7.306 -22.867 1.00 97.00 102 VAL A O 1
ATOM 733 N N . LEU A 1 103 ? 7.104 -9.079 -24.245 1.0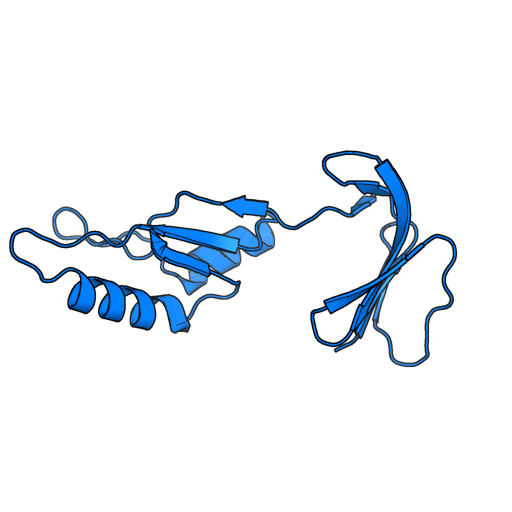0 97.94 103 LEU A N 1
ATOM 734 C CA . LEU A 1 103 ? 7.208 -10.073 -23.174 1.00 97.94 103 LEU A CA 1
ATOM 735 C C . LEU A 1 103 ? 8.590 -10.038 -22.526 1.00 97.94 103 LEU A C 1
ATOM 737 O O . LEU A 1 103 ? 8.685 -10.084 -21.300 1.00 97.94 103 LEU A O 1
ATOM 741 N N . GLU A 1 104 ? 9.645 -9.881 -23.323 1.00 98.00 104 GLU A N 1
ATOM 742 C CA . GLU A 1 104 ? 11.002 -9.699 -22.795 1.00 98.00 104 GLU A CA 1
ATOM 743 C C . GLU A 1 104 ? 11.106 -8.421 -21.949 1.00 98.00 104 GLU A C 1
ATOM 745 O O . GLU A 1 104 ? 11.647 -8.441 -20.840 1.00 98.00 104 GLU A O 1
ATOM 750 N N . THR A 1 105 ? 10.514 -7.314 -22.405 1.00 97.69 105 THR A N 1
ATOM 751 C CA . THR A 1 105 ? 10.481 -6.066 -21.629 1.00 97.69 105 THR A CA 1
ATOM 752 C C . THR A 1 105 ? 9.657 -6.213 -20.347 1.00 97.69 105 THR A C 1
ATOM 754 O O . THR A 1 105 ? 10.089 -5.744 -19.295 1.00 97.69 105 THR A O 1
ATOM 757 N N . TYR A 1 106 ? 8.525 -6.919 -20.382 1.00 98.31 106 TYR A N 1
ATOM 758 C CA . TYR A 1 106 ? 7.755 -7.246 -19.177 1.00 98.31 106 TYR A CA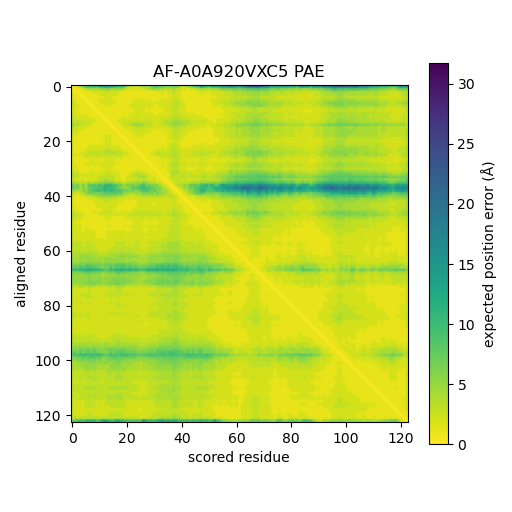 1
ATOM 759 C C . TYR A 1 106 ? 8.578 -8.060 -18.168 1.00 98.31 106 TYR A C 1
ATOM 761 O O . TYR A 1 106 ? 8.571 -7.753 -16.976 1.00 98.31 106 TYR A O 1
ATOM 769 N N . HIS A 1 107 ? 9.314 -9.078 -18.623 1.00 98.44 107 HIS A N 1
ATOM 770 C CA . HIS A 1 107 ? 10.164 -9.888 -17.748 1.00 98.44 107 HIS A CA 1
ATOM 771 C C . HIS A 1 107 ? 11.285 -9.068 -17.103 1.00 98.44 107 HIS A C 1
ATOM 773 O O . HIS A 1 107 ? 11.534 -9.232 -15.910 1.00 98.44 107 HIS A O 1
ATOM 779 N N . LYS A 1 108 ? 11.879 -8.131 -17.848 1.00 98.00 108 LYS A N 1
ATOM 780 C CA . LYS A 1 108 ? 12.852 -7.166 -17.319 1.00 98.00 108 LYS A CA 1
ATOM 781 C C . LYS A 1 108 ? 12.254 -6.286 -16.213 1.00 98.00 108 LYS A C 1
ATOM 783 O O . LYS A 1 108 ? 12.854 -6.149 -15.154 1.00 98.00 108 LYS A O 1
ATOM 788 N N . TRP A 1 109 ? 11.053 -5.741 -16.420 1.00 98.44 109 TRP A N 1
ATOM 789 C CA . TRP A 1 109 ? 10.354 -4.949 -15.394 1.00 98.44 109 TRP A CA 1
ATOM 790 C C . TRP A 1 109 ? 10.024 -5.771 -14.147 1.00 98.44 109 TRP A C 1
ATOM 792 O O . TRP A 1 109 ? 10.184 -5.291 -13.027 1.00 98.44 109 TRP A O 1
ATOM 802 N N . ARG A 1 110 ? 9.605 -7.029 -14.329 1.00 98.38 110 ARG A N 1
ATOM 803 C CA . ARG A 1 110 ? 9.367 -7.946 -13.208 1.00 98.38 110 ARG A CA 1
ATOM 804 C C . ARG A 1 110 ? 10.612 -8.157 -12.359 1.00 98.38 110 ARG A C 1
ATOM 806 O O . ARG A 1 110 ? 10.496 -8.119 -11.143 1.00 98.38 110 ARG A O 1
ATOM 813 N N . GLU A 1 111 ? 11.763 -8.373 -12.993 1.00 98.44 111 GLU A N 1
ATOM 814 C CA . GLU A 1 111 ? 13.044 -8.538 -12.300 1.00 98.44 111 GLU A CA 1
ATOM 815 C C . GLU A 1 111 ? 13.407 -7.273 -11.509 1.00 98.44 111 GLU A C 1
ATOM 817 O O . GLU A 1 111 ? 13.734 -7.350 -10.326 1.00 98.44 111 GLU A O 1
ATOM 822 N N . TRP A 1 112 ? 13.276 -6.089 -12.119 1.00 98.38 112 TRP A N 1
ATOM 823 C CA . TRP A 1 112 ? 13.540 -4.817 -11.436 1.00 98.38 112 TRP A CA 1
ATOM 824 C C . TRP A 1 112 ? 12.629 -4.586 -10.232 1.00 98.38 112 TRP A C 1
ATOM 826 O O . TRP A 1 112 ? 13.079 -4.048 -9.222 1.00 98.38 112 TRP A O 1
ATOM 836 N N . ALA A 1 113 ? 11.370 -5.011 -10.312 1.00 98.56 113 ALA A N 1
ATOM 837 C CA . ALA A 1 113 ? 10.385 -4.804 -9.260 1.00 98.56 113 ALA A CA 1
ATOM 838 C C . ALA A 1 113 ? 10.469 -5.805 -8.097 1.00 98.56 113 ALA A C 1
ATOM 840 O O . ALA A 1 113 ? 9.798 -5.591 -7.086 1.00 98.56 113 ALA A O 1
ATOM 841 N N . GLU A 1 114 ? 11.301 -6.854 -8.163 1.00 98.50 114 GLU A N 1
ATOM 842 C CA . GLU A 1 114 ? 11.479 -7.811 -7.051 1.00 98.50 114 GLU A CA 1
ATOM 843 C C . GLU A 1 114 ? 11.932 -7.136 -5.746 1.00 98.50 114 GLU A C 1
ATOM 845 O O . GLU A 1 114 ? 11.656 -7.641 -4.659 1.00 98.50 114 GLU A O 1
ATOM 850 N N . LYS A 1 115 ? 12.581 -5.968 -5.839 1.00 98.44 115 LYS A N 1
ATOM 851 C CA . LYS A 1 115 ? 13.008 -5.155 -4.687 1.00 98.44 115 LYS A CA 1
ATOM 852 C C . LYS A 1 115 ? 11.920 -4.240 -4.109 1.00 98.44 115 LYS A C 1
ATOM 854 O O . LYS A 1 115 ? 12.224 -3.463 -3.210 1.00 98.44 115 LYS A O 1
ATOM 859 N N . SER A 1 116 ? 10.690 -4.276 -4.616 1.00 98.75 116 SER A N 1
ATOM 860 C CA . SER A 1 116 ? 9.595 -3.433 -4.115 1.00 98.75 116 SER A CA 1
ATOM 861 C C . SER A 1 116 ? 9.305 -3.697 -2.632 1.00 98.75 116 SER A C 1
ATOM 863 O O . SER A 1 116 ? 9.296 -4.838 -2.179 1.00 98.75 116 SER A O 1
ATOM 865 N N . ALA A 1 117 ? 9.040 -2.634 -1.874 1.00 98.56 117 ALA A N 1
ATOM 866 C CA . ALA A 1 117 ? 8.660 -2.695 -0.464 1.00 98.56 117 ALA A CA 1
ATOM 867 C C . ALA A 1 117 ? 7.152 -2.934 -0.251 1.00 98.56 117 ALA A C 1
ATOM 869 O O . ALA A 1 117 ? 6.740 -3.308 0.846 1.00 98.56 117 ALA A O 1
ATOM 870 N N . THR A 1 118 ? 6.335 -2.705 -1.282 1.00 98.62 118 THR A N 1
ATOM 871 C CA . THR A 1 118 ? 4.882 -2.921 -1.280 1.00 98.62 118 THR A CA 1
ATOM 872 C C . THR A 1 118 ? 4.451 -3.707 -2.511 1.00 98.62 118 THR A C 1
ATOM 874 O O . THR A 1 118 ? 5.230 -3.877 -3.451 1.00 98.62 118 THR A O 1
ATOM 877 N N . ASP A 1 119 ? 3.191 -4.138 -2.530 1.00 98.75 119 ASP A N 1
ATOM 878 C CA . ASP A 1 119 ? 2.606 -4.815 -3.683 1.00 98.75 119 ASP A CA 1
ATOM 879 C C . ASP A 1 119 ? 2.635 -3.923 -4.934 1.00 98.75 119 ASP A C 1
ATOM 881 O O . ASP A 1 119 ? 2.591 -2.690 -4.862 1.00 98.75 119 ASP A O 1
ATOM 885 N N . TYR A 1 120 ? 2.704 -4.555 -6.103 1.00 98.69 120 TYR A N 1
ATOM 886 C CA . TYR A 1 120 ? 2.759 -3.862 -7.385 1.00 98.69 120 TYR A CA 1
ATOM 887 C C . TYR A 1 120 ? 2.106 -4.675 -8.504 1.00 98.69 120 TYR A C 1
ATOM 889 O O . TYR A 1 120 ? 1.892 -5.886 -8.404 1.00 98.69 120 TYR A O 1
ATOM 897 N N . SER A 1 121 ? 1.798 -3.992 -9.600 1.00 98.62 121 SER A N 1
ATOM 898 C CA . SER A 1 121 ? 1.411 -4.604 -10.867 1.00 98.62 121 SER A CA 1
ATOM 899 C C . SER A 1 121 ? 1.951 -3.795 -12.046 1.00 98.62 121 SER A C 1
ATOM 901 O O . SER A 1 121 ? 2.657 -2.805 -11.852 1.00 98.62 121 SER A O 1
ATOM 903 N N . PHE A 1 122 ? 1.616 -4.221 -13.262 1.00 98.31 122 PHE A N 1
ATOM 904 C CA . PHE A 1 122 ? 2.084 -3.598 -14.495 1.00 98.31 122 PHE A CA 1
ATOM 905 C C . PHE A 1 122 ? 0.949 -3.356 -15.488 1.00 98.31 122 PHE A C 1
ATOM 907 O O . PHE A 1 122 ? 0.017 -4.165 -15.566 1.00 98.31 122 PHE A O 1
ATOM 914 N N . MET A 1 123 ? 1.074 -2.275 -16.260 1.00 91.06 123 MET A N 1
ATOM 915 C CA . MET A 1 123 ? 0.262 -1.970 -17.445 1.00 91.06 123 MET A CA 1
ATOM 916 C C . MET A 1 123 ? 1.099 -2.011 -18.723 1.00 91.06 123 MET A C 1
ATOM 918 O O . MET A 1 123 ? 2.293 -1.631 -18.667 1.00 91.06 123 MET A O 1
#

Sequence (123 aa):
MSVIIKGGTVINADQSFRADVYCDDGIIQAVGPDMDSPLGVDVVDAGGCYVMPGGIDPHTHMELPFMGTVASEDFFSGTTAGAVGGTTMIIDFVIPGPQEDVLETYHKWREWAEKSATDYSFM

Foldseek 3Di:
DKAKEAQAWEDDPVDIGTWIWIDDPNHTPDTGHDDDDDPPHHYHYQNVHYDYQFAEAAEDAAQHDDDNDTDPHHQARVLVVSVVVRHQEYEHEQDDDVPGDSVVSVVVVVVRNPNHPHYYHYD

Radius of gyration: 18.76 Å; Cα contacts (8 Å, |Δi|>4): 220; chains: 1; bounding box: 40×23×56 Å

Solvent-accessible surface area (backbone atoms only — not comparable to full-atom values): 7047 Å² total; per-residue (Å²): 104,44,40,34,40,33,66,14,32,35,44,57,98,89,50,73,47,72,28,23,41,34,32,47,74,91,36,83,75,47,74,44,63,88,66,85,81,60,90,93,45,47,76,44,84,29,67,91,37,78,45,59,78,60,36,73,44,77,78,45,68,59,50,38,75,55,97,93,47,59,44,92,42,35,35,37,62,44,33,44,53,31,48,78,73,47,27,48,32,41,24,30,61,62,78,60,57,94,91,50,54,63,65,62,42,44,53,52,52,53,62,60,43,70,58,36,71,43,54,73,51,75,88

pLDDT: mean 96.97, std 3.09, range [78.81, 98.88]